Protein AF-A0A352VPB9-F1 (afdb_monomer_lite)

Foldseek 3Di:
DVVLVVCVVVVPPCSLVVLLVLLVVLLVVLFLQSLLSNLVSCVVVVNPPNLVSLVSSVVSVNVLSVVQNVVVVVPPPDDDRDHDDGDLVSLQRNLQPPHDTDPDSPLLVSLVSCVVVPVVVSVPD

Sequence (125 aa):
VPFWQGACSDARPSACRYLADMQLRFCESGSGWACNEAGILLDSADAGGAFGPFGRGCDLGFEPACRNLTGLTSGLGPFEFARAQPTLEDYPIILRGTKGPITDRSPEALYARACSQGWADTCAF

Structure (mmCIF, N/CA/C/O backbone):
data_AF-A0A352VPB9-F1
#
_entry.id   AF-A0A352VPB9-F1
#
loop_
_atom_site.group_PDB
_atom_site.id
_atom_site.type_symbol
_atom_site.label_atom_id
_atom_site.label_alt_id
_atom_site.label_comp_id
_atom_site.label_asym_id
_atom_site.label_entity_id
_atom_site.label_seq_id
_atom_site.pdbx_PDB_ins_code
_atom_site.Cartn_x
_atom_site.Cartn_y
_atom_site.Cartn_z
_atom_site.occupancy
_atom_site.B_iso_or_equiv
_atom_site.auth_seq_id
_atom_site.auth_comp_id
_atom_site.auth_asym_id
_atom_site.auth_atom_id
_atom_site.pdbx_PDB_model_num
ATOM 1 N N . VAL A 1 1 ? -7.642 -7.265 -0.702 1.00 95.06 1 VAL A N 1
ATOM 2 C CA . VAL A 1 1 ? -6.179 -7.282 -0.927 1.00 95.06 1 VAL A CA 1
ATOM 3 C C . VAL A 1 1 ? -5.589 -8.683 -0.750 1.00 95.06 1 VAL A C 1
ATOM 5 O O . VAL A 1 1 ? -5.040 -9.154 -1.742 1.00 95.06 1 VAL A O 1
ATOM 8 N N . PRO A 1 2 ? -5.791 -9.405 0.377 1.00 96.50 2 PRO A N 1
ATOM 9 C CA . PRO A 1 2 ? -5.131 -10.701 0.620 1.00 96.50 2 PRO A CA 1
ATOM 10 C C . PRO A 1 2 ? -5.322 -11.744 -0.486 1.00 96.50 2 PRO A C 1
ATOM 12 O O . PRO A 1 2 ? -4.365 -12.371 -0.924 1.00 96.50 2 PRO A O 1
ATOM 15 N N . PHE A 1 3 ? -6.538 -11.851 -1.034 1.00 95.56 3 PHE A N 1
ATOM 16 C CA . PHE A 1 3 ? -6.805 -12.721 -2.185 1.00 95.56 3 PHE A CA 1
ATOM 17 C C . PHE A 1 3 ? -5.868 -12.452 -3.377 1.00 95.56 3 PHE A C 1
ATOM 19 O O . PHE A 1 3 ? -5.339 -13.388 -3.969 1.00 95.56 3 PHE A O 1
ATOM 26 N N . TRP A 1 4 ? -5.653 -11.182 -3.734 1.00 96.25 4 TRP A N 1
ATOM 27 C CA . TRP A 1 4 ? -4.826 -10.810 -4.885 1.00 96.25 4 TRP A CA 1
ATOM 28 C C . TRP A 1 4 ? -3.330 -10.916 -4.591 1.00 96.25 4 TRP A C 1
ATOM 30 O O . TRP A 1 4 ? -2.574 -11.239 -5.502 1.00 96.25 4 TRP A O 1
ATOM 40 N N . GLN A 1 5 ? -2.913 -10.723 -3.334 1.00 95.88 5 GLN A N 1
ATOM 41 C CA . GLN A 1 5 ? -1.554 -11.055 -2.890 1.00 95.88 5 GLN A CA 1
ATOM 42 C C . GLN A 1 5 ? -1.278 -12.552 -3.079 1.00 95.88 5 GLN A C 1
ATOM 44 O O . GLN A 1 5 ? -0.300 -12.905 -3.732 1.00 95.88 5 GLN A O 1
ATOM 49 N N . GLY A 1 6 ? -2.187 -13.422 -2.622 1.00 96.81 6 GLY A N 1
ATOM 50 C CA . GLY A 1 6 ? -2.086 -14.868 -2.841 1.00 96.81 6 GLY A CA 1
ATOM 51 C C . GLY A 1 6 ? -2.094 -15.241 -4.326 1.00 96.81 6 GLY A C 1
ATOM 52 O O . GLY A 1 6 ? -1.207 -15.942 -4.793 1.00 96.81 6 GLY A O 1
ATOM 53 N N . ALA A 1 7 ? -3.031 -14.699 -5.110 1.00 97.25 7 ALA A N 1
ATOM 54 C CA . ALA A 1 7 ? -3.103 -14.958 -6.549 1.00 97.25 7 ALA A CA 1
ATOM 55 C C . ALA A 1 7 ? -1.840 -14.514 -7.313 1.00 97.25 7 ALA A C 1
ATOM 57 O O . ALA A 1 7 ? -1.444 -15.180 -8.269 1.00 97.25 7 ALA A O 1
ATOM 58 N N . CYS A 1 8 ? -1.222 -13.397 -6.915 1.00 95.31 8 CYS A N 1
ATOM 59 C CA . CYS A 1 8 ? 0.049 -12.944 -7.477 1.00 95.31 8 CYS A CA 1
ATOM 60 C C . CYS A 1 8 ? 1.200 -13.876 -7.071 1.00 95.31 8 CYS A C 1
ATOM 62 O O . CYS A 1 8 ? 1.964 -14.294 -7.937 1.00 95.31 8 CYS A O 1
ATOM 64 N N . SER A 1 9 ? 1.276 -14.268 -5.794 1.00 94.12 9 SER A N 1
ATOM 65 C CA . SER A 1 9 ? 2.271 -15.232 -5.300 1.00 94.12 9 SER A CA 1
ATOM 66 C C . SER A 1 9 ? 2.164 -16.600 -5.985 1.00 94.12 9 SER A C 1
ATOM 68 O O . SER A 1 9 ? 3.179 -17.237 -6.242 1.00 94.12 9 SER A O 1
ATOM 70 N N . ASP A 1 10 ? 0.949 -17.027 -6.329 1.00 96.81 10 ASP A N 1
ATOM 71 C CA . ASP A 1 10 ? 0.660 -18.251 -7.089 1.00 96.81 10 ASP A CA 1
ATOM 72 C C . ASP A 1 10 ? 1.001 -18.128 -8.593 1.00 96.81 10 ASP A C 1
ATOM 74 O O . ASP A 1 10 ? 0.680 -19.023 -9.375 1.00 96.81 10 ASP A O 1
ATOM 78 N N . ALA A 1 11 ? 1.574 -17.002 -9.037 1.00 93.25 11 ALA A N 1
ATOM 79 C CA . ALA A 1 11 ? 1.857 -16.686 -10.439 1.00 93.25 11 ALA A CA 1
ATOM 80 C C . ALA A 1 11 ? 0.632 -16.807 -11.370 1.00 93.25 11 ALA A C 1
ATOM 82 O O . ALA A 1 11 ? 0.756 -17.121 -12.559 1.00 93.25 11 ALA A O 1
ATOM 83 N N . ARG A 1 12 ? -0.580 -16.538 -10.857 1.00 96.12 12 ARG A N 1
ATOM 84 C CA . ARG A 1 12 ? -1.789 -16.579 -11.690 1.00 96.12 12 ARG A CA 1
ATOM 85 C C . ARG A 1 12 ? -1.717 -15.493 -12.769 1.00 96.12 12 ARG A C 1
ATOM 87 O O . ARG A 1 12 ? -1.345 -14.354 -12.462 1.00 96.12 12 ARG A O 1
ATOM 94 N N . PRO A 1 13 ? -2.124 -15.789 -14.019 1.00 93.75 13 PRO A N 1
ATOM 95 C CA . PRO A 1 13 ? -2.044 -14.827 -15.111 1.00 93.75 13 PRO A CA 1
ATOM 96 C C . PRO A 1 13 ? -2.690 -13.484 -14.757 1.00 93.75 13 PRO A C 1
ATOM 98 O O . PRO A 1 13 ? -3.831 -13.425 -14.306 1.00 93.75 13 PRO A O 1
ATOM 101 N N . SER A 1 14 ? -1.954 -12.395 -14.988 1.00 90.75 14 SER A N 1
ATOM 102 C CA . SER A 1 14 ? -2.376 -11.008 -14.726 1.00 90.75 14 SER A CA 1
ATOM 103 C C . SER A 1 14 ? -2.656 -10.637 -13.260 1.00 90.75 14 SER A C 1
ATOM 105 O O . SER A 1 14 ? -2.972 -9.476 -13.004 1.00 90.75 14 SER A O 1
ATOM 107 N N . ALA A 1 15 ? -2.504 -11.548 -12.291 1.00 94.88 15 ALA A N 1
ATOM 108 C CA . ALA A 1 15 ? -2.820 -11.265 -10.890 1.00 94.88 15 ALA A CA 1
ATOM 109 C C . ALA A 1 15 ? -1.917 -10.180 -10.289 1.00 94.88 15 ALA A C 1
ATOM 111 O O . ALA A 1 15 ? -2.425 -9.257 -9.657 1.00 94.88 15 ALA A O 1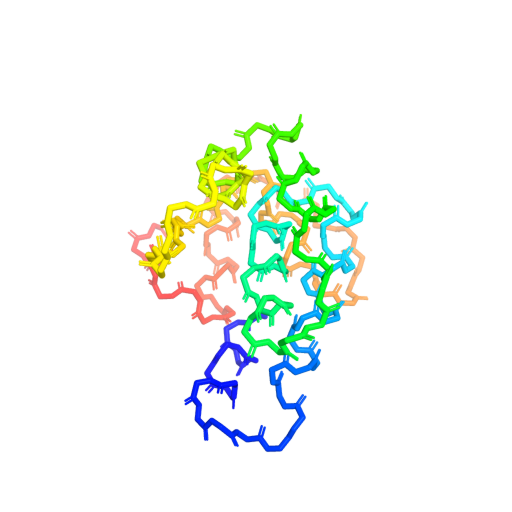
ATOM 112 N N . CYS A 1 16 ? -0.605 -10.230 -10.542 1.00 93.56 16 CYS A N 1
ATOM 113 C CA . CYS A 1 16 ? 0.323 -9.204 -10.057 1.00 93.56 16 CYS A CA 1
ATOM 114 C C . CYS A 1 16 ? 0.072 -7.834 -10.696 1.00 93.56 16 CYS A C 1
ATOM 116 O O . CYS A 1 16 ? 0.116 -6.826 -10.000 1.00 93.56 16 CYS A O 1
ATOM 118 N N . ARG A 1 17 ? -0.283 -7.795 -11.990 1.00 92.12 17 ARG A N 1
ATOM 119 C CA . ARG A 1 17 ? -0.674 -6.546 -12.665 1.00 92.12 17 ARG A CA 1
ATOM 120 C C . ARG A 1 17 ? -1.916 -5.943 -12.010 1.00 92.12 17 ARG A C 1
ATOM 122 O O . ARG A 1 17 ? -1.917 -4.777 -11.644 1.00 92.12 17 ARG A O 1
ATOM 129 N N . TYR A 1 18 ? -2.947 -6.760 -11.795 1.00 94.75 18 TYR A N 1
ATOM 130 C CA . TYR A 1 18 ? -4.172 -6.302 -11.143 1.00 94.75 18 TYR A CA 1
ATOM 131 C C . TYR A 1 18 ? -3.933 -5.853 -9.694 1.00 94.75 18 TYR A C 1
ATOM 133 O O . TYR A 1 18 ? -4.521 -4.870 -9.240 1.00 94.75 18 TYR A O 1
ATOM 141 N N . LEU A 1 19 ? -3.068 -6.562 -8.963 1.00 96.19 19 LEU A N 1
ATOM 142 C CA . LEU A 1 19 ? -2.663 -6.173 -7.618 1.00 96.19 19 LEU A CA 1
ATOM 143 C C . LEU A 1 19 ? -1.931 -4.824 -7.636 1.00 96.19 19 LEU A C 1
ATOM 145 O O . LEU A 1 19 ? -2.276 -3.967 -6.830 1.00 96.19 19 LEU A O 1
ATOM 149 N N . ALA A 1 20 ? -1.003 -4.599 -8.570 1.00 94.50 20 ALA A N 1
ATOM 150 C CA . ALA A 1 20 ? -0.305 -3.321 -8.718 1.00 94.50 20 ALA A CA 1
ATOM 151 C C . ALA A 1 20 ? -1.289 -2.168 -8.979 1.00 94.50 20 ALA A C 1
ATOM 153 O O . ALA A 1 20 ? -1.276 -1.175 -8.254 1.00 94.50 20 ALA A O 1
ATOM 154 N N . ASP A 1 21 ? -2.222 -2.341 -9.923 1.00 94.56 21 ASP A N 1
ATOM 155 C CA . ASP A 1 21 ? -3.258 -1.342 -10.218 1.00 94.56 21 ASP A CA 1
ATOM 156 C C . ASP A 1 21 ? -4.150 -1.056 -8.998 1.00 94.56 21 ASP A C 1
ATOM 158 O O . ASP A 1 21 ? -4.568 0.077 -8.755 1.00 94.56 21 ASP A O 1
ATOM 162 N N . MET A 1 22 ? -4.478 -2.092 -8.216 1.00 96.00 22 MET A N 1
ATOM 163 C CA . MET A 1 22 ? -5.232 -1.938 -6.972 1.00 96.00 22 MET A CA 1
ATOM 164 C C . MET A 1 22 ? -4.456 -1.114 -5.945 1.00 96.00 22 MET A C 1
ATOM 166 O O . MET A 1 22 ? -5.033 -0.202 -5.353 1.00 96.00 22 MET A O 1
ATOM 170 N N . GLN A 1 23 ? -3.174 -1.419 -5.752 1.00 97.25 23 GLN A N 1
ATOM 171 C CA . GLN A 1 23 ? -2.323 -0.719 -4.795 1.00 97.25 23 GLN A CA 1
ATOM 172 C C . GLN A 1 23 ? -2.092 0.738 -5.205 1.00 97.25 23 GLN A C 1
ATOM 174 O O . GLN A 1 23 ? -2.165 1.618 -4.352 1.00 97.25 23 GLN A O 1
ATOM 179 N N . LEU A 1 24 ? -1.939 1.025 -6.501 1.00 96.19 24 LEU A N 1
ATOM 180 C CA . LEU A 1 24 ? -1.855 2.397 -7.011 1.00 96.19 24 LEU A CA 1
ATOM 181 C C . LEU A 1 24 ? -3.102 3.219 -6.664 1.00 96.19 24 LEU A C 1
ATOM 183 O O . LEU A 1 24 ? -2.980 4.312 -6.121 1.00 96.19 24 LEU A O 1
ATOM 187 N N . ARG A 1 25 ? -4.308 2.673 -6.861 1.00 96.12 25 ARG A N 1
ATOM 188 C CA . ARG A 1 25 ? -5.554 3.374 -6.490 1.00 96.12 25 ARG A CA 1
ATOM 189 C C . ARG A 1 25 ? -5.662 3.646 -4.985 1.00 96.12 25 ARG A C 1
ATOM 191 O O . ARG A 1 25 ? -6.201 4.673 -4.566 1.00 96.12 25 ARG A O 1
ATOM 198 N N . PHE A 1 26 ? -5.175 2.733 -4.146 1.00 97.38 26 PHE A N 1
ATOM 199 C CA . PHE A 1 26 ? -5.129 2.954 -2.697 1.00 97.38 26 PHE A CA 1
ATOM 200 C C . PHE A 1 26 ? -4.049 3.962 -2.295 1.00 97.38 26 PHE A C 1
ATOM 202 O O . PHE A 1 26 ? -4.294 4.794 -1.422 1.00 97.38 26 PHE A O 1
ATOM 209 N N . CYS A 1 27 ? -2.908 3.958 -2.979 1.00 97.69 27 CYS A N 1
ATOM 210 C CA . CYS A 1 27 ? -1.859 4.958 -2.830 1.00 97.69 27 CYS A CA 1
ATOM 211 C C . CYS A 1 27 ? -2.363 6.370 -3.185 1.00 97.69 27 CYS A C 1
ATOM 213 O O . CYS A 1 27 ? -2.191 7.324 -2.421 1.00 97.69 27 CYS A O 1
ATOM 215 N N . GLU A 1 28 ? -3.083 6.508 -4.301 1.00 96.19 28 GLU A N 1
ATOM 216 C CA . GLU A 1 28 ? -3.774 7.745 -4.695 1.00 96.19 28 GLU A CA 1
ATOM 217 C C . GLU A 1 28 ? -4.797 8.190 -3.643 1.00 96.19 28 GLU A C 1
ATOM 219 O O . GLU A 1 28 ? -4.940 9.383 -3.380 1.00 96.19 28 GLU A O 1
ATOM 224 N N . SER A 1 29 ? -5.447 7.233 -2.977 1.00 95.88 29 SER A N 1
ATOM 225 C CA . SER A 1 29 ? -6.387 7.489 -1.878 1.00 95.88 29 SER A CA 1
ATOM 226 C C . SER A 1 29 ? -5.712 7.815 -0.535 1.00 95.88 29 SER A C 1
ATOM 228 O O . SER A 1 29 ? -6.425 8.092 0.427 1.00 95.88 29 SER A O 1
ATOM 230 N N . GLY A 1 30 ? -4.376 7.798 -0.461 1.00 97.12 30 GLY A N 1
ATOM 231 C CA . GLY A 1 30 ? -3.605 8.211 0.718 1.00 97.12 30 GLY A CA 1
ATOM 232 C C . GLY A 1 30 ? -3.066 7.078 1.594 1.00 97.12 30 GLY A C 1
ATOM 233 O O . GLY A 1 30 ? -2.647 7.351 2.710 1.00 97.12 30 GLY A O 1
ATOM 234 N N . SER A 1 31 ? -3.065 5.823 1.132 1.00 98.19 31 SER A N 1
ATOM 235 C CA . SER A 1 31 ? -2.456 4.720 1.890 1.00 98.19 31 SER A CA 1
ATOM 236 C C . SER A 1 31 ? -0.953 4.650 1.621 1.00 98.19 31 SER A C 1
ATOM 238 O O . SER A 1 31 ? -0.532 4.265 0.527 1.00 98.19 31 SER A O 1
ATOM 240 N N . GLY A 1 32 ? -0.146 4.992 2.628 1.00 98.44 32 GLY A N 1
ATOM 241 C CA . GLY A 1 32 ? 1.313 4.904 2.555 1.00 98.44 32 GLY A CA 1
ATOM 242 C C . GLY A 1 32 ? 1.800 3.461 2.401 1.00 98.44 32 GLY A C 1
ATOM 243 O O . GLY A 1 32 ? 2.699 3.198 1.597 1.00 98.44 32 GLY A O 1
ATOM 244 N N . TRP A 1 33 ? 1.136 2.508 3.067 1.00 98.50 33 TRP A N 1
ATOM 245 C CA . TRP A 1 33 ? 1.407 1.080 2.888 1.00 98.50 33 TRP A CA 1
ATOM 246 C C . TRP A 1 33 ? 1.169 0.635 1.439 1.00 98.50 33 TRP A C 1
ATOM 248 O O . TRP A 1 33 ? 2.028 -0.001 0.827 1.00 98.50 33 TRP A O 1
ATOM 258 N N . ALA A 1 34 ? 0.034 1.021 0.846 1.00 98.31 34 ALA A N 1
ATOM 259 C CA . ALA A 1 34 ? -0.278 0.648 -0.531 1.00 98.31 34 ALA A CA 1
ATOM 260 C C . ALA A 1 34 ? 0.676 1.298 -1.543 1.00 98.31 34 ALA A C 1
ATOM 262 O O . ALA A 1 34 ? 1.015 0.674 -2.547 1.00 98.31 34 ALA A O 1
ATOM 263 N N . CYS A 1 35 ? 1.149 2.519 -1.277 1.00 98.25 35 CYS A N 1
ATOM 264 C CA . CYS A 1 35 ? 2.188 3.154 -2.085 1.00 98.25 35 CYS A CA 1
ATOM 265 C C . CYS A 1 35 ? 3.484 2.334 -2.111 1.00 98.25 35 CYS A C 1
ATOM 267 O O . CYS A 1 35 ? 4.046 2.112 -3.184 1.00 98.25 35 CYS A O 1
ATOM 269 N N . ASN A 1 36 ? 3.927 1.830 -0.955 1.00 98.12 36 ASN A N 1
ATOM 270 C CA . ASN A 1 36 ? 5.094 0.955 -0.881 1.00 98.12 36 ASN A CA 1
ATOM 271 C C . ASN A 1 36 ? 4.899 -0.325 -1.702 1.00 98.12 36 ASN A C 1
ATOM 273 O O . ASN A 1 36 ? 5.721 -0.655 -2.552 1.00 98.12 36 ASN A O 1
ATOM 277 N N . GLU A 1 37 ? 3.779 -1.019 -1.497 1.00 97.56 37 GLU A N 1
ATOM 278 C CA . GLU A 1 37 ? 3.495 -2.270 -2.205 1.00 97.56 37 GLU A CA 1
ATOM 279 C C . GLU A 1 37 ? 3.353 -2.071 -3.721 1.00 97.56 37 GLU A C 1
ATOM 281 O O . GLU A 1 37 ? 3.812 -2.909 -4.496 1.00 97.56 37 GLU A O 1
ATOM 286 N N . ALA A 1 38 ? 2.766 -0.953 -4.163 1.00 96.31 38 ALA A N 1
ATOM 287 C CA . ALA A 1 38 ? 2.706 -0.597 -5.579 1.00 96.31 38 ALA A CA 1
ATOM 288 C C . ALA A 1 38 ? 4.108 -0.425 -6.182 1.00 96.31 38 ALA A C 1
ATOM 290 O O . ALA A 1 38 ? 4.369 -0.954 -7.261 1.00 96.31 38 ALA A O 1
ATOM 291 N N . GLY A 1 39 ? 5.015 0.267 -5.481 1.00 94.75 39 GLY A N 1
ATOM 292 C CA . GLY A 1 39 ? 6.399 0.447 -5.927 1.00 94.75 39 GLY A CA 1
ATOM 293 C C . GLY A 1 39 ? 7.120 -0.887 -6.124 1.00 94.75 39 GLY A C 1
ATOM 294 O O . GLY A 1 39 ? 7.700 -1.126 -7.180 1.00 94.75 39 GLY A O 1
ATOM 295 N N . ILE A 1 40 ? 6.984 -1.796 -5.156 1.00 93.69 40 ILE A N 1
ATOM 296 C CA . ILE A 1 40 ? 7.574 -3.143 -5.195 1.00 93.69 40 ILE A CA 1
ATOM 297 C C . ILE A 1 40 ? 7.045 -3.961 -6.379 1.00 93.69 40 ILE A C 1
ATOM 299 O O . ILE A 1 40 ? 7.813 -4.611 -7.088 1.00 93.69 40 ILE A O 1
ATOM 303 N N . LEU A 1 41 ? 5.730 -3.938 -6.605 1.00 92.75 41 LEU A N 1
ATOM 304 C CA . LEU A 1 41 ? 5.111 -4.692 -7.697 1.00 92.75 41 LEU A CA 1
ATOM 305 C C . LEU A 1 41 ? 5.516 -4.145 -9.072 1.00 92.75 41 LEU A C 1
ATOM 307 O O . LEU A 1 41 ? 5.735 -4.931 -9.992 1.00 92.75 41 LEU A O 1
ATOM 311 N N . LEU A 1 42 ? 5.641 -2.824 -9.219 1.00 89.19 42 LEU A N 1
ATOM 312 C CA . LEU A 1 42 ? 6.041 -2.189 -10.479 1.00 89.19 42 LEU A CA 1
ATOM 313 C C . LEU A 1 42 ? 7.518 -2.402 -10.811 1.00 89.19 42 LEU A C 1
ATOM 315 O O . LEU A 1 42 ? 7.844 -2.571 -11.985 1.00 89.19 42 LEU A O 1
ATOM 319 N N . ASP A 1 43 ? 8.391 -2.422 -9.804 1.00 83.88 43 ASP A N 1
ATOM 320 C CA . ASP A 1 43 ? 9.801 -2.767 -9.999 1.00 83.88 43 ASP A CA 1
ATOM 321 C C . ASP A 1 43 ? 9.951 -4.218 -10.472 1.00 83.88 43 ASP A C 1
ATOM 323 O O . ASP A 1 43 ? 10.575 -4.487 -11.495 1.00 83.88 43 ASP A O 1
ATOM 327 N N . SER A 1 44 ? 9.243 -5.150 -9.820 1.00 72.69 44 SER A N 1
ATOM 328 C CA . SER A 1 44 ? 9.248 -6.569 -10.206 1.00 72.69 44 SER A CA 1
ATOM 329 C C . SER A 1 44 ? 8.697 -6.840 -11.614 1.00 72.69 44 SER A C 1
ATOM 331 O O . SER A 1 44 ? 8.949 -7.899 -12.188 1.00 72.69 44 SER A O 1
ATOM 333 N N . ALA A 1 45 ? 7.939 -5.892 -12.169 1.00 65.69 45 ALA A N 1
ATOM 334 C CA . ALA A 1 45 ? 7.375 -5.958 -13.510 1.00 65.69 45 ALA A CA 1
ATOM 335 C C . ALA A 1 45 ? 8.261 -5.289 -14.580 1.00 65.69 45 ALA A C 1
ATOM 337 O O . ALA A 1 45 ? 7.807 -5.171 -15.718 1.00 65.69 45 ALA A O 1
ATOM 338 N N . ASP A 1 46 ? 9.473 -4.833 -14.223 1.00 62.12 46 ASP A N 1
ATOM 339 C CA . ASP A 1 46 ? 10.387 -4.066 -15.089 1.00 62.12 46 ASP A CA 1
ATOM 340 C C . ASP A 1 46 ? 9.713 -2.820 -15.702 1.00 62.12 46 ASP A C 1
ATOM 342 O O . ASP A 1 46 ? 9.976 -2.396 -16.825 1.00 62.12 46 ASP A O 1
ATOM 346 N N . ALA A 1 47 ? 8.758 -2.235 -14.969 1.00 57.72 47 ALA A N 1
ATOM 347 C CA . ALA A 1 47 ? 7.884 -1.187 -15.493 1.00 57.72 47 ALA A CA 1
ATOM 348 C C . ALA A 1 47 ? 8.440 0.235 -15.290 1.00 57.72 47 ALA A C 1
ATOM 350 O O . ALA A 1 47 ? 7.734 1.205 -15.563 1.00 57.72 47 ALA A O 1
ATOM 351 N N . GLY A 1 48 ? 9.664 0.390 -14.763 1.00 61.19 48 GLY A N 1
ATOM 352 C CA . GLY A 1 48 ? 10.321 1.692 -14.548 1.00 61.19 48 GLY A CA 1
ATOM 353 C C . GLY A 1 48 ? 9.558 2.680 -13.645 1.00 61.19 48 GLY A C 1
ATOM 354 O O . GLY A 1 48 ? 9.914 3.854 -13.572 1.00 61.19 48 GLY A O 1
ATOM 355 N N . GLY A 1 49 ? 8.498 2.228 -12.965 1.00 78.94 49 GLY A N 1
ATOM 356 C CA . GLY A 1 49 ? 7.501 3.080 -12.308 1.00 78.94 49 GLY A CA 1
ATOM 357 C C . GLY A 1 49 ? 7.570 3.123 -10.782 1.00 78.94 49 GLY A C 1
ATOM 358 O O . GLY A 1 49 ? 6.704 3.735 -10.166 1.00 78.94 49 GLY A O 1
ATOM 359 N N . ALA A 1 50 ? 8.561 2.481 -10.155 1.00 82.56 50 ALA A N 1
ATOM 360 C CA . ALA A 1 50 ? 8.621 2.312 -8.699 1.00 82.56 50 ALA A CA 1
ATOM 361 C C . ALA A 1 50 ? 8.928 3.608 -7.921 1.00 82.56 50 ALA A C 1
ATOM 363 O O . ALA A 1 50 ? 8.489 3.773 -6.782 1.00 82.56 50 ALA A O 1
ATOM 364 N N . PHE A 1 51 ? 9.627 4.556 -8.556 1.00 88.44 51 PHE A N 1
ATOM 365 C CA . PHE A 1 51 ? 10.025 5.836 -7.959 1.00 88.44 51 PHE A CA 1
ATOM 366 C C . PHE A 1 51 ? 8.845 6.643 -7.404 1.00 88.44 51 PHE A C 1
ATOM 368 O O . PHE A 1 51 ? 8.891 7.112 -6.268 1.00 88.44 51 PHE A O 1
ATOM 375 N N . GLY A 1 52 ? 7.784 6.800 -8.203 1.00 92.75 52 GLY A N 1
ATOM 376 C CA . GLY A 1 52 ? 6.624 7.618 -7.843 1.00 92.75 52 GLY A CA 1
ATOM 377 C C . GLY A 1 52 ? 5.898 7.105 -6.594 1.00 92.75 52 GLY A C 1
ATOM 378 O O . GLY A 1 52 ? 5.735 7.865 -5.637 1.00 92.75 52 GLY A O 1
ATOM 379 N N . PRO A 1 53 ? 5.492 5.823 -6.556 1.00 96.44 53 PRO A N 1
ATOM 380 C CA . PRO A 1 53 ? 4.856 5.238 -5.383 1.00 96.44 53 PRO A CA 1
ATOM 381 C C . PRO A 1 53 ? 5.743 5.253 -4.135 1.00 96.44 53 PRO A C 1
ATOM 383 O O . PRO A 1 53 ? 5.252 5.628 -3.075 1.00 96.44 53 PRO A O 1
ATOM 386 N N . PHE A 1 54 ? 7.041 4.938 -4.228 1.00 95.94 54 PHE A N 1
ATOM 387 C CA . PHE A 1 54 ? 7.917 5.022 -3.051 1.00 95.94 54 PHE A CA 1
ATOM 388 C C . PHE A 1 54 ? 8.043 6.451 -2.512 1.00 95.94 54 PHE A C 1
ATOM 390 O O . PHE A 1 54 ? 7.935 6.648 -1.302 1.00 95.94 54 PHE A O 1
ATOM 397 N N . GLY A 1 55 ? 8.186 7.448 -3.393 1.00 96.56 55 GLY A N 1
ATOM 398 C CA . GLY A 1 55 ? 8.171 8.863 -3.010 1.00 96.56 55 GLY A CA 1
ATOM 399 C C . GLY A 1 55 ? 6.907 9.237 -2.245 1.00 96.56 55 GLY A C 1
ATOM 400 O O . GLY A 1 55 ? 6.978 9.698 -1.110 1.00 96.56 55 GLY A O 1
ATOM 401 N N . ARG A 1 56 ? 5.739 8.925 -2.811 1.00 97.94 56 ARG A N 1
ATOM 402 C CA . ARG A 1 56 ? 4.455 9.232 -2.172 1.00 97.94 56 ARG A CA 1
ATOM 403 C C . ARG A 1 56 ? 4.250 8.491 -0.850 1.00 97.94 56 ARG A C 1
ATOM 405 O O . ARG A 1 56 ? 3.720 9.071 0.089 1.00 97.94 56 ARG A O 1
ATOM 412 N N . GLY A 1 57 ? 4.653 7.223 -0.761 1.00 98.25 57 GLY A N 1
ATOM 413 C CA . GLY A 1 57 ? 4.594 6.467 0.492 1.00 98.25 57 GLY A CA 1
ATOM 414 C C . GLY A 1 57 ? 5.459 7.100 1.582 1.00 98.25 57 GLY A C 1
ATOM 415 O O . GLY A 1 57 ? 5.033 7.167 2.733 1.00 98.25 57 GLY A O 1
ATOM 416 N N . CYS A 1 58 ? 6.630 7.621 1.206 1.00 98.06 58 CYS A N 1
ATOM 417 C CA . CYS A 1 58 ? 7.513 8.340 2.117 1.00 98.06 58 CYS A CA 1
ATOM 418 C C . CYS A 1 58 ? 6.904 9.672 2.582 1.00 98.06 58 CYS A C 1
ATOM 420 O O . CYS A 1 58 ? 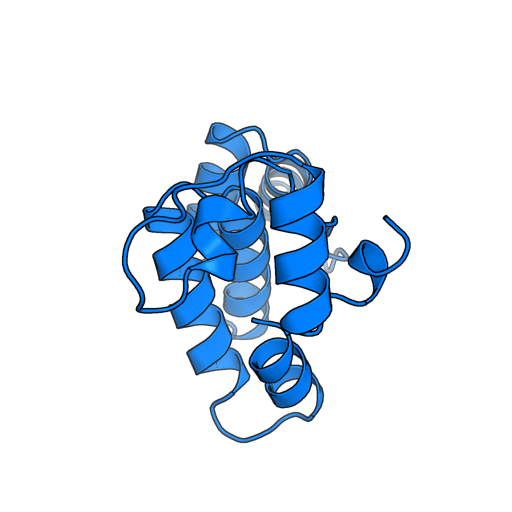6.898 9.949 3.779 1.00 98.06 58 CYS A O 1
ATOM 422 N N . ASP A 1 59 ? 6.308 10.445 1.668 1.00 98.25 59 ASP A N 1
ATOM 423 C CA . ASP A 1 59 ? 5.609 11.699 1.995 1.00 98.25 59 ASP A CA 1
ATOM 424 C C . ASP A 1 59 ? 4.401 11.477 2.924 1.00 98.25 59 ASP A C 1
ATOM 426 O O . ASP A 1 59 ? 4.067 12.334 3.740 1.00 98.25 59 ASP A O 1
ATOM 430 N N . LEU A 1 60 ? 3.759 10.308 2.827 1.00 98.12 60 LEU A N 1
ATOM 431 C CA . LEU A 1 60 ? 2.684 9.862 3.722 1.00 98.12 60 LEU A CA 1
ATOM 432 C C . LEU A 1 60 ? 3.204 9.287 5.054 1.00 98.12 60 LEU A C 1
ATOM 434 O O . LEU A 1 60 ? 2.413 8.806 5.859 1.00 98.12 60 LEU A O 1
ATOM 438 N N . GLY A 1 61 ? 4.517 9.312 5.299 1.00 97.44 61 GLY A N 1
ATOM 439 C CA . GLY A 1 61 ? 5.130 8.863 6.552 1.00 97.44 61 GLY A CA 1
ATOM 440 C C . GLY A 1 61 ? 5.315 7.348 6.682 1.00 97.44 61 GLY A C 1
ATOM 441 O O . GLY A 1 61 ? 5.669 6.870 7.762 1.00 97.44 61 GLY A O 1
ATOM 442 N N . PHE A 1 62 ? 5.112 6.567 5.614 1.00 98.38 62 PHE A N 1
ATOM 443 C CA . PHE A 1 62 ? 5.317 5.120 5.652 1.00 98.38 62 PHE A CA 1
ATOM 444 C C . PHE A 1 62 ? 6.799 4.779 5.465 1.00 98.38 62 PHE A C 1
ATOM 446 O O . PHE A 1 62 ? 7.313 4.668 4.353 1.00 98.38 62 PHE A O 1
ATOM 453 N N . GLU A 1 63 ? 7.490 4.609 6.586 1.00 97.81 63 GLU A N 1
ATOM 454 C CA . GLU A 1 63 ? 8.946 4.478 6.672 1.00 97.81 63 GLU A CA 1
ATOM 455 C C . GLU A 1 63 ? 9.591 3.454 5.704 1.00 97.81 63 GLU A C 1
ATOM 457 O O . GLU A 1 63 ? 10.594 3.810 5.071 1.00 97.81 63 GLU A O 1
ATOM 462 N N . PRO A 1 64 ? 9.021 2.251 5.465 1.00 97.75 64 PRO A N 1
ATOM 463 C CA . PRO A 1 64 ? 9.571 1.320 4.478 1.00 97.75 64 PRO A CA 1
ATOM 464 C C . PRO A 1 64 ? 9.661 1.900 3.059 1.00 97.75 64 PRO A C 1
ATOM 466 O O . PRO A 1 64 ? 10.609 1.597 2.334 1.00 97.75 64 PRO A O 1
ATOM 469 N N . ALA A 1 65 ? 8.734 2.784 2.674 1.00 97.19 65 ALA A N 1
ATOM 470 C CA . ALA A 1 65 ? 8.767 3.440 1.370 1.00 97.19 65 ALA A CA 1
ATOM 471 C C . ALA A 1 65 ? 9.958 4.403 1.245 1.00 97.19 65 ALA A C 1
ATOM 473 O O . ALA A 1 65 ? 10.610 4.433 0.202 1.00 97.19 65 ALA A O 1
ATOM 474 N N . CYS A 1 66 ? 10.308 5.128 2.316 1.00 96.88 66 CYS A N 1
ATOM 475 C CA . CYS A 1 66 ? 11.498 5.983 2.343 1.00 96.88 66 CYS A CA 1
ATOM 476 C C . CYS A 1 66 ? 12.791 5.169 2.175 1.00 96.88 66 CYS A C 1
ATOM 478 O O . CYS A 1 66 ? 13.685 5.562 1.417 1.00 96.88 66 CYS A O 1
ATOM 480 N N . ARG A 1 67 ? 12.889 4.013 2.854 1.00 95.00 67 ARG A N 1
ATOM 481 C CA . ARG A 1 67 ? 14.033 3.096 2.703 1.00 95.00 67 ARG A CA 1
ATOM 482 C C . ARG A 1 67 ? 14.153 2.595 1.271 1.00 95.00 67 ARG A C 1
ATOM 484 O O . ARG A 1 67 ? 15.239 2.644 0.701 1.00 95.00 67 ARG A O 1
ATOM 491 N N . ASN A 1 68 ? 13.037 2.173 0.683 1.00 94.06 68 ASN A N 1
ATOM 492 C CA . ASN A 1 68 ? 13.006 1.668 -0.685 1.00 94.06 68 ASN A CA 1
ATOM 493 C C . ASN A 1 68 ? 13.366 2.748 -1.709 1.00 94.06 68 ASN A C 1
ATOM 495 O O . ASN A 1 68 ? 14.171 2.484 -2.598 1.00 94.06 68 ASN A O 1
ATOM 499 N N . LEU A 1 69 ? 12.870 3.979 -1.543 1.00 93.00 69 LEU A N 1
ATOM 500 C CA . LEU A 1 69 ? 13.267 5.120 -2.374 1.00 93.00 69 LEU A CA 1
ATOM 501 C C . LEU A 1 69 ? 14.777 5.391 -2.291 1.00 93.00 69 LEU A C 1
ATOM 503 O O . LEU A 1 69 ? 15.436 5.632 -3.304 1.00 93.00 69 LEU A O 1
ATOM 507 N N . THR A 1 70 ? 15.336 5.329 -1.082 1.00 92.25 70 THR A N 1
ATOM 508 C CA . THR A 1 70 ? 16.773 5.533 -0.851 1.00 92.25 70 THR A CA 1
ATOM 509 C C . THR A 1 70 ? 17.596 4.416 -1.491 1.00 92.25 70 THR A C 1
ATOM 511 O O . THR A 1 70 ? 18.583 4.691 -2.172 1.00 92.25 70 THR A O 1
ATOM 514 N N . GLY A 1 71 ? 17.175 3.158 -1.338 1.00 89.50 71 GLY A N 1
ATOM 515 C CA . GLY A 1 71 ? 17.816 2.012 -1.988 1.00 89.50 71 GLY A CA 1
ATOM 516 C C . GLY A 1 71 ? 17.823 2.151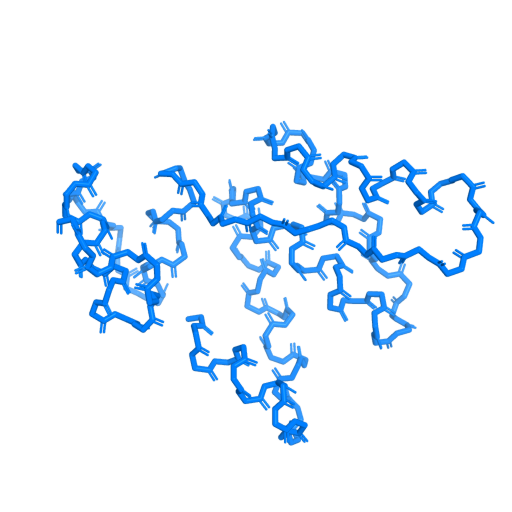 -3.511 1.00 89.50 71 GLY A C 1
ATOM 517 O O . GLY A 1 71 ? 18.876 2.034 -4.137 1.00 89.50 71 GLY A O 1
ATOM 518 N N . LEU A 1 72 ? 16.673 2.514 -4.088 1.00 86.19 72 LEU A N 1
ATOM 519 C CA . LEU A 1 72 ? 16.484 2.677 -5.531 1.00 86.19 72 LEU A CA 1
ATOM 520 C C . LEU A 1 72 ? 17.361 3.802 -6.109 1.00 86.19 72 LEU A C 1
ATOM 522 O O . LEU A 1 72 ? 17.958 3.647 -7.171 1.00 86.19 72 LEU A O 1
ATOM 526 N N . THR A 1 73 ? 17.478 4.928 -5.398 1.00 85.88 73 THR A N 1
ATOM 527 C CA . THR A 1 73 ? 18.310 6.077 -5.813 1.00 85.88 73 THR A CA 1
ATOM 528 C C . THR A 1 73 ? 19.806 5.849 -5.634 1.00 85.88 73 THR A C 1
ATOM 530 O O . THR A 1 73 ? 20.600 6.440 -6.362 1.00 85.88 73 THR A O 1
ATOM 533 N N . SER A 1 74 ? 20.205 4.995 -4.691 1.00 84.94 74 SER A N 1
ATOM 534 C CA . SER A 1 74 ? 21.619 4.739 -4.387 1.00 84.94 74 SER A CA 1
ATOM 535 C C . SER A 1 74 ? 22.307 3.829 -5.413 1.00 84.94 74 SER A C 1
ATOM 537 O O . SER A 1 74 ? 23.532 3.733 -5.408 1.00 84.94 74 SER A O 1
ATOM 539 N N . GLY A 1 75 ? 21.551 3.146 -6.283 1.00 7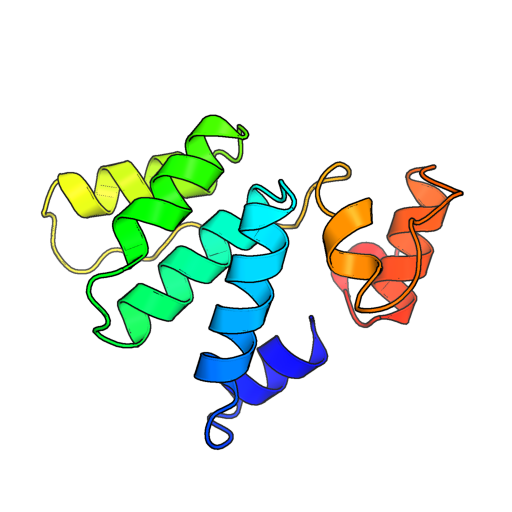0.50 75 GLY A N 1
ATOM 540 C CA . GLY A 1 75 ? 22.095 2.278 -7.338 1.00 70.50 75 GLY A CA 1
ATOM 541 C C . GLY A 1 75 ? 22.849 1.039 -6.830 1.00 70.50 75 GLY A C 1
ATOM 542 O O . GLY A 1 75 ? 23.557 0.385 -7.597 1.00 70.50 75 GLY A O 1
ATOM 543 N N . LEU A 1 76 ? 22.724 0.712 -5.540 1.00 66.62 76 LEU A N 1
ATOM 544 C CA . LEU A 1 76 ? 23.422 -0.395 -4.889 1.00 66.62 76 LEU A CA 1
ATOM 545 C C . LEU A 1 76 ? 22.710 -1.730 -5.151 1.00 66.62 76 LEU A C 1
ATOM 547 O O . LEU A 1 76 ? 22.067 -2.261 -4.256 1.00 66.62 76 LEU A O 1
ATOM 551 N N . GLY A 1 77 ? 22.880 -2.279 -6.360 1.00 60.72 77 GLY A N 1
ATOM 552 C CA . GLY A 1 77 ? 22.599 -3.686 -6.694 1.00 60.72 77 GLY A CA 1
ATOM 553 C C . GLY A 1 77 ? 21.189 -4.192 -6.344 1.00 60.72 77 GLY A C 1
ATOM 554 O O . GLY A 1 77 ? 20.303 -3.404 -6.027 1.00 60.72 77 GLY A O 1
ATOM 555 N N . PRO A 1 78 ? 20.928 -5.508 -6.428 1.00 59.69 78 PRO A N 1
ATOM 556 C CA . PRO A 1 78 ? 19.654 -6.044 -5.972 1.00 59.69 78 PRO A CA 1
ATOM 557 C C . PRO A 1 78 ? 19.582 -5.925 -4.445 1.00 59.69 78 PRO A C 1
ATOM 559 O O . PRO A 1 78 ? 20.389 -6.521 -3.731 1.00 59.69 78 PRO A O 1
ATOM 562 N N . PHE A 1 79 ? 18.613 -5.163 -3.949 1.00 74.75 79 PHE A N 1
ATOM 563 C CA . PHE A 1 79 ? 18.277 -5.085 -2.532 1.00 74.75 79 PHE A CA 1
ATOM 564 C C . PHE A 1 79 ? 16.872 -5.638 -2.317 1.00 74.75 79 PHE A C 1
ATOM 566 O O . PHE A 1 79 ? 15.997 -5.528 -3.175 1.00 74.75 79 PHE A O 1
ATOM 573 N N . GLU A 1 80 ? 16.655 -6.269 -1.168 1.00 87.38 80 GLU A N 1
ATOM 574 C CA . GLU A 1 80 ? 15.312 -6.675 -0.784 1.00 87.38 80 GLU A CA 1
ATOM 575 C C . GLU A 1 80 ? 14.510 -5.430 -0.404 1.00 87.38 80 GLU A C 1
ATOM 577 O O . GLU A 1 80 ? 14.936 -4.630 0.433 1.00 87.38 80 GLU A O 1
ATOM 582 N N . PHE A 1 81 ? 13.344 -5.258 -1.025 1.00 91.44 81 PHE A N 1
ATOM 583 C CA . PHE A 1 81 ? 12.457 -4.164 -0.665 1.00 91.44 81 PHE A CA 1
ATOM 584 C C . PHE A 1 81 ? 11.921 -4.342 0.755 1.00 91.44 81 PHE A C 1
ATOM 586 O O . PHE A 1 81 ? 11.338 -5.372 1.100 1.00 91.44 81 PHE A O 1
ATOM 593 N N . ALA A 1 82 ? 12.045 -3.291 1.560 1.00 94.88 82 ALA A N 1
ATOM 594 C CA . ALA A 1 82 ? 11.440 -3.214 2.874 1.00 94.88 82 ALA A CA 1
ATOM 595 C C . ALA A 1 82 ? 9.907 -3.285 2.761 1.00 94.88 82 ALA A C 1
ATOM 597 O O . ALA A 1 82 ? 9.282 -2.562 1.978 1.00 94.88 82 ALA A O 1
ATOM 598 N N . ARG A 1 83 ? 9.295 -4.138 3.584 1.00 95.94 83 ARG A N 1
ATOM 599 C CA . ARG A 1 83 ? 7.841 -4.257 3.750 1.00 95.94 83 ARG A CA 1
ATOM 600 C C . ARG A 1 83 ? 7.485 -4.190 5.232 1.00 95.94 83 ARG A C 1
ATOM 602 O O . ARG A 1 83 ? 8.293 -4.547 6.085 1.00 95.94 83 ARG A O 1
ATOM 609 N N . ALA A 1 84 ? 6.268 -3.751 5.531 1.00 96.19 84 ALA A N 1
ATOM 610 C CA . ALA A 1 84 ? 5.687 -3.796 6.870 1.00 96.19 84 ALA A CA 1
ATOM 611 C C . ALA A 1 84 ? 4.172 -4.026 6.777 1.00 96.19 84 ALA A C 1
ATOM 613 O O . ALA A 1 84 ? 3.604 -4.023 5.683 1.00 96.19 84 ALA A O 1
ATOM 614 N N . GLN A 1 85 ? 3.525 -4.233 7.923 1.00 95.25 85 GLN A N 1
ATOM 615 C CA . GLN A 1 85 ? 2.067 -4.345 8.004 1.00 95.25 85 GLN A CA 1
ATOM 616 C C . GLN A 1 85 ? 1.385 -3.001 7.688 1.00 95.25 85 GLN A C 1
ATOM 618 O O . GLN A 1 85 ? 1.994 -1.950 7.918 1.00 95.25 85 GLN A O 1
ATOM 623 N N . PRO A 1 86 ? 0.130 -3.007 7.200 1.00 96.81 86 PRO A N 1
ATOM 624 C CA . PRO A 1 86 ? -0.654 -1.784 7.099 1.00 96.81 86 PRO A CA 1
ATOM 625 C C . PRO A 1 86 ? -0.864 -1.147 8.472 1.00 96.81 86 PRO A C 1
ATOM 627 O O . PRO A 1 86 ? -1.057 -1.837 9.478 1.00 96.81 86 PRO A O 1
ATOM 630 N N . THR A 1 87 ? -0.868 0.179 8.506 1.00 95.69 87 THR A N 1
ATOM 631 C CA . THR A 1 87 ? -1.165 0.952 9.712 1.00 95.69 87 THR A CA 1
ATOM 632 C C . THR A 1 87 ? -2.676 1.119 9.911 1.00 95.69 87 THR A C 1
ATOM 634 O O . THR A 1 87 ? -3.485 0.851 9.017 1.00 95.69 87 THR A O 1
ATOM 637 N N . LEU A 1 88 ? -3.078 1.640 11.076 1.00 95.38 88 LEU A N 1
ATOM 638 C CA . LEU A 1 88 ? -4.469 2.036 11.328 1.00 95.38 88 LEU A CA 1
ATOM 639 C C . LEU A 1 88 ? -4.980 3.117 10.361 1.00 95.38 88 LEU A C 1
ATOM 641 O O . LEU A 1 88 ? -6.186 3.198 10.136 1.00 95.38 88 LEU A O 1
ATOM 645 N N . GLU A 1 89 ? -4.092 3.909 9.758 1.00 95.75 89 GLU A N 1
ATOM 646 C CA . GLU A 1 89 ? -4.453 4.918 8.756 1.00 95.75 89 GLU A CA 1
ATOM 647 C C . GLU A 1 89 ? -4.695 4.297 7.371 1.00 95.75 89 GLU A C 1
ATOM 649 O O . GLU A 1 89 ? -5.532 4.781 6.605 1.00 95.75 89 GLU A O 1
ATOM 654 N N . ASP A 1 90 ? -4.042 3.171 7.072 1.00 97.56 90 ASP A N 1
ATOM 655 C CA . ASP A 1 90 ? -4.212 2.444 5.813 1.00 97.56 90 ASP A CA 1
ATOM 656 C C . ASP A 1 90 ? -5.521 1.644 5.776 1.00 97.56 90 ASP A C 1
ATOM 658 O O . ASP A 1 90 ? -6.186 1.567 4.736 1.00 97.56 90 ASP A O 1
ATOM 662 N N . TYR A 1 91 ? -5.926 1.051 6.905 1.00 97.00 91 TYR A N 1
ATOM 663 C CA . TYR A 1 91 ? -7.085 0.153 6.964 1.00 97.00 91 TYR A CA 1
ATOM 664 C C . TYR A 1 91 ? -8.401 0.766 6.453 1.00 97.00 91 TYR A C 1
ATOM 666 O O . TYR A 1 91 ? -9.081 0.106 5.657 1.00 97.00 91 TYR A O 1
ATOM 674 N N . PRO A 1 92 ? -8.777 2.014 6.799 1.00 96.88 92 PRO A N 1
ATOM 675 C CA . PRO A 1 92 ? -9.963 2.661 6.239 1.00 96.88 92 PRO A CA 1
ATOM 676 C C . PRO A 1 92 ? -9.984 2.722 4.703 1.00 96.88 92 PRO A C 1
ATOM 678 O O . PRO A 1 92 ? -11.065 2.763 4.108 1.00 96.88 92 PRO A O 1
ATOM 681 N N . ILE A 1 93 ? -8.813 2.716 4.060 1.00 96.25 93 ILE A N 1
ATOM 682 C CA . ILE A 1 93 ? -8.647 2.789 2.606 1.00 96.25 93 ILE A CA 1
ATOM 683 C C . ILE A 1 93 ? -8.673 1.382 2.003 1.00 96.25 93 ILE A C 1
ATOM 685 O O . ILE A 1 93 ? -9.502 1.090 1.135 1.00 96.25 93 ILE A O 1
ATOM 689 N N . ILE A 1 94 ? -7.807 0.489 2.486 1.00 96.38 94 ILE A N 1
ATOM 690 C CA . ILE A 1 94 ? -7.575 -0.819 1.855 1.00 96.38 94 ILE A CA 1
ATOM 691 C C . ILE A 1 94 ? -8.664 -1.855 2.183 1.00 96.38 94 ILE A C 1
ATOM 693 O O . ILE A 1 94 ? -8.892 -2.774 1.394 1.00 96.38 94 ILE A O 1
ATOM 697 N N . LEU A 1 95 ? -9.385 -1.699 3.304 1.00 96.25 95 LEU A N 1
ATOM 698 C CA . LEU A 1 95 ? -10.483 -2.596 3.708 1.00 96.25 95 LEU A CA 1
ATOM 699 C C . LEU A 1 95 ? -11.846 -2.196 3.134 1.00 96.25 95 LEU A C 1
ATOM 701 O O . LEU A 1 95 ? -12.823 -2.948 3.246 1.00 96.25 95 LEU A O 1
ATOM 705 N N . ARG A 1 96 ? -11.951 -0.996 2.558 1.00 91.38 96 ARG A N 1
ATOM 706 C CA . ARG A 1 96 ? -13.180 -0.506 1.925 1.00 91.38 96 ARG A CA 1
ATOM 707 C C . ARG A 1 96 ? -13.499 -1.282 0.647 1.00 91.38 96 ARG A C 1
ATOM 709 O O . ARG A 1 96 ? -14.666 -1.567 0.370 1.00 91.38 96 ARG A O 1
ATOM 716 N N . GLY A 1 97 ? -12.473 -1.603 -0.143 1.00 78.88 97 GLY A N 1
ATOM 717 C CA . GLY A 1 97 ? -12.654 -2.091 -1.509 1.00 78.88 97 GLY A CA 1
ATOM 718 C C . GLY A 1 97 ? -13.440 -1.081 -2.354 1.00 78.88 97 GLY A C 1
ATOM 719 O O . GLY A 1 97 ? -13.120 0.106 -2.357 1.00 78.88 97 GLY A O 1
ATOM 720 N N . THR A 1 98 ? -14.489 -1.544 -3.038 1.00 77.25 98 THR A N 1
ATOM 721 C CA . THR A 1 98 ? -15.389 -0.715 -3.867 1.00 77.25 98 THR A CA 1
ATOM 722 C C . THR A 1 98 ? -16.585 -0.132 -3.101 1.00 77.25 98 THR A C 1
ATOM 724 O O . THR A 1 98 ? -17.447 0.503 -3.705 1.00 77.25 98 THR A O 1
ATOM 727 N N . LYS A 1 99 ? -16.690 -0.376 -1.787 1.00 83.25 99 LYS A N 1
ATOM 728 C CA . LYS A 1 99 ? -17.816 0.089 -0.958 1.00 83.25 99 LYS A CA 1
ATOM 729 C C . LYS A 1 99 ? -17.645 1.561 -0.554 1.00 83.25 99 LYS A C 1
ATOM 731 O O . LYS A 1 99 ? -16.597 2.160 -0.775 1.00 83.25 99 LYS A O 1
ATOM 736 N N . GLY A 1 100 ? -18.679 2.147 0.056 1.00 85.62 100 GLY A N 1
ATOM 737 C CA . GLY A 1 100 ? -18.602 3.487 0.654 1.00 85.62 100 GLY A CA 1
ATOM 738 C C . GLY A 1 100 ? -17.604 3.573 1.824 1.00 85.62 100 GLY A C 1
ATOM 739 O O . GLY A 1 100 ? -17.097 2.540 2.270 1.00 85.62 100 GLY A O 1
ATOM 740 N N . PRO A 1 101 ? -17.299 4.786 2.326 1.00 90.06 101 PRO A N 1
ATOM 741 C CA . PRO A 1 101 ? -16.356 4.984 3.427 1.00 90.06 101 PRO A CA 1
ATOM 742 C C . PRO A 1 101 ? -16.678 4.119 4.650 1.00 90.06 101 PRO A C 1
ATOM 744 O O . PRO A 1 101 ? -17.841 3.942 5.009 1.00 90.06 101 PRO A O 1
ATOM 747 N N . ILE A 1 102 ? -15.639 3.608 5.313 1.00 93.56 102 ILE A N 1
ATOM 748 C CA . ILE A 1 102 ? -15.797 2.909 6.590 1.00 93.56 102 ILE A CA 1
ATOM 749 C C . ILE A 1 102 ? -16.136 3.946 7.668 1.00 93.56 102 ILE A C 1
ATOM 751 O O . ILE A 1 102 ? -15.387 4.908 7.869 1.00 93.56 102 ILE A O 1
ATOM 755 N N . THR A 1 103 ? -17.286 3.753 8.317 1.00 91.81 103 THR A N 1
ATOM 756 C CA . THR A 1 103 ? -17.832 4.658 9.337 1.00 91.81 103 THR A CA 1
ATOM 757 C C . THR A 1 103 ? -17.227 4.407 10.714 1.00 91.81 103 THR A C 1
ATOM 759 O O . THR A 1 103 ? -16.829 5.359 11.374 1.00 91.81 103 THR A O 1
ATOM 762 N N . ASP A 1 104 ? -17.118 3.144 11.128 1.00 94.00 104 ASP A N 1
ATOM 763 C CA . ASP A 1 104 ? -16.458 2.762 12.377 1.00 94.00 104 ASP A CA 1
ATOM 764 C C . ASP A 1 104 ? -14.954 2.589 12.143 1.00 94.00 104 ASP A C 1
ATOM 766 O O . ASP A 1 104 ? -14.524 1.679 11.432 1.00 94.00 104 ASP A O 1
ATOM 770 N N . ARG A 1 105 ? -14.171 3.514 12.699 1.00 95.00 105 ARG A N 1
ATOM 771 C CA . ARG A 1 105 ? -12.709 3.561 12.569 1.00 95.00 105 ARG A CA 1
ATOM 772 C C . ARG A 1 105 ? -11.992 3.242 13.878 1.00 95.00 105 ARG A C 1
ATOM 774 O O . ARG A 1 105 ? -10.811 3.559 14.001 1.00 95.00 105 ARG A O 1
ATOM 781 N N . SER A 1 106 ? -12.692 2.661 14.853 1.00 96.31 106 SER A N 1
ATOM 782 C CA . SER A 1 106 ? -12.028 2.131 16.043 1.00 96.31 106 SER A CA 1
ATOM 783 C C . SER A 1 106 ? -10.992 1.069 15.634 1.00 96.31 106 SER A C 1
ATOM 785 O O . SER A 1 106 ? -11.228 0.330 14.667 1.00 96.31 106 SER A O 1
ATOM 787 N N . PRO A 1 107 ? -9.833 0.991 16.315 1.00 96.25 107 PRO A N 1
ATOM 788 C CA . PRO A 1 107 ? -8.827 -0.027 16.026 1.00 96.25 107 PRO A CA 1
ATOM 789 C C . PRO A 1 107 ? -9.412 -1.443 16.013 1.00 96.25 107 PRO A C 1
ATOM 791 O O . PRO A 1 107 ? -9.151 -2.207 15.087 1.00 96.25 107 PRO A O 1
ATOM 794 N N . GLU A 1 108 ? -10.273 -1.761 16.978 1.00 95.12 108 GLU A N 1
ATOM 795 C CA . GLU A 1 108 ? -10.900 -3.072 17.141 1.00 95.12 108 GLU A CA 1
ATOM 796 C C . GLU A 1 108 ? -11.778 -3.422 15.931 1.00 95.12 108 GLU A C 1
ATOM 798 O O . GLU A 1 108 ? -11.660 -4.506 15.358 1.00 95.12 108 GLU A O 1
AT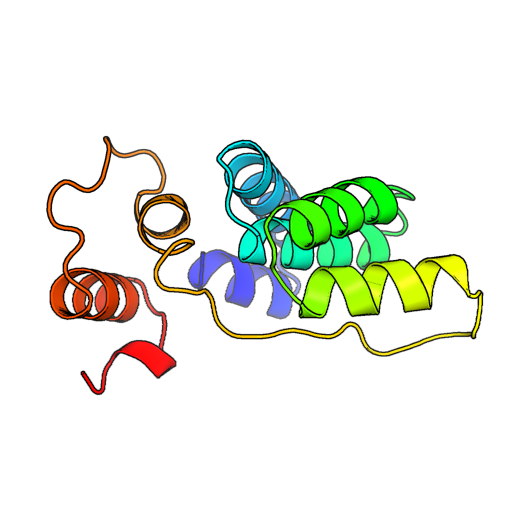OM 803 N N . ALA A 1 109 ? -12.617 -2.487 15.468 1.00 95.62 109 ALA A N 1
ATOM 804 C CA . ALA A 1 109 ? -13.468 -2.716 14.302 1.00 95.62 109 ALA A CA 1
ATOM 805 C C . ALA A 1 109 ? -12.660 -2.856 13.002 1.00 95.62 109 ALA A C 1
ATOM 807 O O . ALA A 1 109 ? -13.020 -3.652 12.125 1.00 95.62 109 ALA A O 1
ATOM 808 N N . LEU A 1 110 ? -11.571 -2.093 12.859 1.00 96.94 110 LEU A N 1
ATOM 809 C CA . LEU A 1 110 ? -10.686 -2.180 11.698 1.00 96.94 110 LEU A CA 1
ATOM 810 C C . LEU A 1 110 ? -9.933 -3.512 11.671 1.00 96.94 110 LEU A C 1
ATOM 812 O O . LEU A 1 110 ? -9.910 -4.150 10.617 1.00 96.94 110 LEU A O 1
ATOM 816 N N . TYR A 1 111 ? -9.400 -3.974 12.804 1.00 96.38 111 TYR A N 1
ATOM 817 C CA . TYR A 1 111 ? -8.744 -5.279 12.899 1.00 96.38 111 TYR A CA 1
ATOM 818 C C . TYR A 1 111 ? -9.722 -6.434 12.690 1.00 96.38 111 TYR A C 1
ATOM 820 O O . TYR A 1 111 ? -9.462 -7.291 11.849 1.00 96.38 111 TYR A O 1
ATOM 828 N N . ALA A 1 112 ? -10.896 -6.419 13.328 1.00 95.50 112 ALA A N 1
ATOM 829 C CA . ALA A 1 112 ? -11.920 -7.442 13.111 1.00 95.50 112 ALA A CA 1
ATOM 830 C C . ALA A 1 112 ? -12.335 -7.523 11.630 1.00 95.50 112 ALA A C 1
ATOM 832 O O . ALA A 1 112 ? -12.457 -8.606 11.044 1.00 95.50 112 ALA A O 1
ATOM 833 N N . ARG A 1 113 ? -12.493 -6.364 10.974 1.00 95.62 113 ARG A N 1
ATOM 834 C CA . ARG A 1 113 ? -12.752 -6.300 9.533 1.00 95.62 113 ARG A CA 1
ATOM 835 C C . ARG A 1 113 ? -11.576 -6.841 8.724 1.00 95.62 113 ARG A C 1
ATOM 837 O O . ARG A 1 113 ? -11.818 -7.601 7.787 1.00 95.62 113 ARG A O 1
ATOM 844 N N . ALA A 1 114 ? -10.341 -6.460 9.036 1.00 96.69 114 ALA A N 1
ATOM 845 C CA . ALA A 1 114 ? -9.153 -6.963 8.357 1.00 96.69 114 ALA A CA 1
ATOM 846 C C . ALA A 1 114 ? -9.064 -8.495 8.475 1.00 96.69 114 ALA A C 1
ATOM 848 O O . ALA A 1 114 ? -8.943 -9.181 7.457 1.00 96.69 114 ALA A O 1
ATOM 849 N N . CYS A 1 115 ? -9.279 -9.046 9.667 1.00 96.50 115 CYS A N 1
ATOM 850 C CA . CYS A 1 115 ? -9.281 -10.484 9.900 1.00 96.50 115 CYS A CA 1
ATOM 851 C C . CYS A 1 115 ? -10.321 -11.183 9.018 1.00 96.50 115 CYS A C 1
ATOM 853 O O . CYS A 1 115 ? -9.994 -12.104 8.268 1.00 96.50 115 CYS A O 1
ATOM 855 N N . SER A 1 116 ? -11.558 -10.666 8.995 1.00 94.75 116 SER A N 1
ATOM 856 C CA . SER A 1 116 ? -12.629 -11.201 8.139 1.00 94.75 116 SER A CA 1
ATOM 857 C C . SER A 1 116 ? -12.320 -11.137 6.634 1.00 94.75 116 SER A C 1
ATOM 859 O O . SER A 1 116 ? -12.927 -11.858 5.845 1.00 94.75 116 SER A O 1
ATOM 861 N N . GLN A 1 117 ? -11.378 -10.281 6.222 1.00 95.12 117 GLN A N 1
ATOM 862 C CA . GLN A 1 117 ? -10.922 -10.132 4.837 1.00 95.12 117 GLN A CA 1
ATOM 863 C C . GLN A 1 117 ? -9.621 -10.895 4.532 1.00 95.12 117 GLN A C 1
ATOM 865 O O . GLN A 1 117 ? -9.096 -10.769 3.422 1.00 95.12 117 GLN A O 1
ATOM 870 N N . GLY A 1 118 ? -9.120 -11.695 5.478 1.00 95.50 118 GLY A N 1
ATOM 871 C CA . GLY A 1 118 ? -7.965 -12.574 5.294 1.00 95.50 118 GLY A CA 1
ATOM 872 C C . GLY A 1 118 ? -6.618 -11.971 5.694 1.00 95.50 118 GLY A C 1
ATOM 873 O O . GLY A 1 118 ? -5.585 -12.502 5.296 1.00 95.50 118 GLY A O 1
ATOM 874 N N . TRP A 1 119 ? -6.602 -10.875 6.456 1.00 95.50 119 TRP A N 1
ATOM 875 C CA . TRP A 1 119 ? -5.373 -10.347 7.054 1.00 95.50 119 TRP A CA 1
ATOM 876 C C . TRP A 1 119 ? -5.053 -11.120 8.340 1.00 95.50 119 TRP A C 1
ATOM 878 O O . TRP A 1 119 ? -5.534 -10.769 9.416 1.00 95.50 119 TRP A O 1
ATOM 888 N N . ALA A 1 120 ? -4.278 -12.200 8.228 1.00 90.62 120 ALA A N 1
ATOM 889 C CA . ALA A 1 120 ? -4.070 -13.162 9.317 1.00 90.62 120 ALA A CA 1
ATOM 890 C C . ALA A 1 120 ? -3.537 -12.528 10.617 1.00 90.62 120 ALA A C 1
ATOM 892 O O . ALA A 1 120 ? -4.031 -12.842 11.699 1.00 90.62 120 ALA A O 1
ATOM 893 N N . ASP A 1 121 ? -2.614 -11.570 10.506 1.00 89.25 121 ASP A N 1
ATOM 894 C CA . ASP A 1 121 ? -1.980 -10.906 11.655 1.00 89.25 121 ASP A CA 1
ATOM 895 C C . ASP A 1 121 ? -2.930 -9.992 12.451 1.00 89.25 121 ASP A C 1
ATOM 897 O O . ASP A 1 121 ? -2.547 -9.432 13.472 1.00 89.25 121 ASP A O 1
ATOM 901 N N . THR A 1 122 ? -4.182 -9.845 12.006 1.00 94.00 122 THR A N 1
ATOM 902 C CA . THR A 1 122 ? -5.201 -9.006 12.657 1.00 94.00 122 THR A CA 1
ATOM 903 C C . THR A 1 122 ? -6.270 -9.806 13.408 1.00 94.00 122 THR A C 1
ATOM 905 O O . THR A 1 122 ? -7.147 -9.217 14.026 1.00 94.00 122 THR A O 1
ATOM 908 N N . CYS A 1 123 ? -6.213 -11.143 13.381 1.00 91.00 123 CYS A N 1
ATOM 909 C CA . CYS A 1 123 ? -7.250 -12.015 13.950 1.00 91.00 123 CYS A CA 1
ATOM 910 C C . CYS A 1 123 ? -7.145 -12.270 15.463 1.00 91.00 123 CYS A C 1
ATOM 912 O O . CYS A 1 123 ? -7.975 -12.993 16.011 1.00 91.00 123 CYS A O 1
ATOM 914 N N . ALA A 1 124 ? -6.127 -11.727 16.130 1.00 79.62 124 ALA A N 1
ATOM 915 C CA . ALA A 1 124 ? -5.866 -11.953 17.553 1.00 79.62 124 ALA A CA 1
ATOM 916 C C . ALA A 1 124 ? -6.329 -10.798 18.466 1.00 79.62 124 ALA A C 1
ATOM 918 O O . ALA A 1 124 ? -6.004 -10.814 19.653 1.00 79.62 124 ALA A O 1
ATOM 919 N N . PHE A 1 125 ? -7.047 -9.812 17.915 1.00 59.97 125 PHE A N 1
ATOM 920 C CA . PHE A 1 125 ? -7.493 -8.596 18.601 1.00 59.97 125 PHE A CA 1
ATOM 921 C C . PHE A 1 125 ? -9.015 -8.547 18.732 1.00 59.97 125 PHE A C 1
ATOM 923 O O . PHE A 1 125 ? -9.702 -8.937 17.759 1.00 59.97 125 PHE A O 1
#

Radius of gyration: 14.45 Å; chains: 1; bounding box: 42×30×34 Å

pLDDT: mean 91.47, std 9.52, range [57.72, 98.5]

Secondary structure (DSSP, 8-state):
-HHHHHHHHTT-TTHHHHHHHHHHHHHHTT-HHHHHHHHHHHHHTT-S-SHHHHHHHHHTT-HHHHHHHHHHHHT-SS-PPP--PPPTTTHHHHTTTTSSPPS---HHHHHHHHHHTT-GGG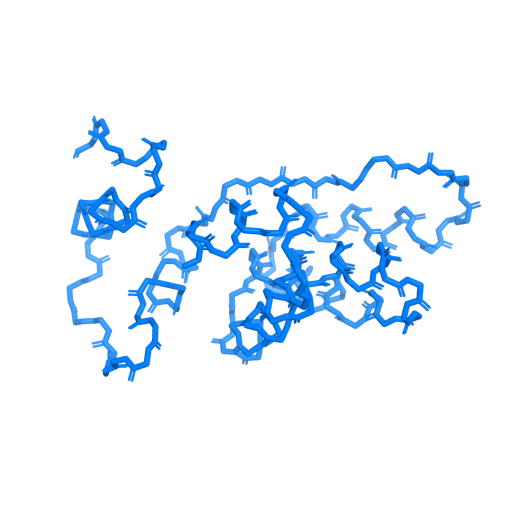TT-